Protein AF-A0A1G5BDR2-F1 (afdb_monomer_lite)

Foldseek 3Di:
DQLQVVVCVLCVVLVFHWDFDDPPDAIWIKGADPVALQGIKIWDADPVDNFKIKIKHFVNNPLLQVVQLVDPQWDPVCVVPPTITIGIDNGSVVVSVSSVVSSVD

Organism: NCBI:txid185008

Sequence (105 aa):
MDKLKKICEFLNECGITAEYRTDRVAPYVNVGNVKRIRERIQFWLSDKSDNEVYMFVGKDMGKWYAQSSKSVYFDSKYRYSDKENHIVFPNMDLALNFIKEVSEL

Structure (mmCIF, N/CA/C/O backbone):
data_AF-A0A1G5BDR2-F1
#
_entry.id   AF-A0A1G5BDR2-F1
#
loop_
_atom_site.group_PDB
_atom_site.id
_atom_site.type_symbol
_atom_site.label_atom_id
_atom_site.label_alt_id
_atom_site.label_comp_id
_atom_site.label_asym_id
_atom_site.label_entity_id
_atom_site.label_seq_id
_atom_site.pdbx_PDB_ins_code
_atom_site.Cartn_x
_atom_site.Cartn_y
_atom_site.Cartn_z
_atom_site.occupancy
_atom_site.B_iso_or_equiv
_atom_site.auth_seq_id
_atom_site.auth_comp_id
_atom_site.auth_asym_id
_atom_site.auth_atom_id
_atom_site.pdbx_PDB_model_num
ATOM 1 N N . MET A 1 1 ? 12.466 14.877 -7.478 1.00 59.03 1 MET A N 1
ATOM 2 C CA . MET A 1 1 ? 12.076 14.386 -6.140 1.00 59.03 1 MET A CA 1
ATOM 3 C C . MET A 1 1 ? 11.839 12.889 -6.258 1.00 59.03 1 MET A C 1
ATOM 5 O O . MET A 1 1 ? 11.256 12.477 -7.253 1.00 59.03 1 MET A O 1
ATOM 9 N N . ASP A 1 2 ? 12.359 12.088 -5.330 1.00 85.31 2 ASP A N 1
ATOM 10 C CA . ASP A 1 2 ? 12.169 10.630 -5.330 1.00 85.31 2 ASP A CA 1
ATOM 11 C C . ASP A 1 2 ? 10.678 10.314 -5.106 1.00 85.31 2 ASP A C 1
ATOM 13 O O . ASP A 1 2 ? 10.081 10.802 -4.145 1.00 85.31 2 ASP A O 1
ATOM 17 N N . LYS A 1 3 ? 10.064 9.545 -6.016 1.00 90.31 3 LYS A N 1
ATOM 18 C CA . LYS A 1 3 ? 8.623 9.239 -5.997 1.00 90.31 3 LYS A CA 1
ATOM 19 C C . LYS A 1 3 ? 8.209 8.534 -4.704 1.00 90.31 3 LYS A C 1
ATOM 21 O O . LYS A 1 3 ? 7.139 8.814 -4.171 1.00 90.31 3 LYS A O 1
ATOM 26 N N . LEU A 1 4 ? 9.072 7.679 -4.157 1.00 94.12 4 LEU A N 1
ATOM 27 C CA . LEU A 1 4 ? 8.805 6.998 -2.890 1.00 94.12 4 LEU A CA 1
ATOM 28 C C . LEU A 1 4 ? 8.861 7.963 -1.705 1.00 94.12 4 LEU A C 1
ATOM 30 O O . LEU A 1 4 ? 8.041 7.858 -0.798 1.00 94.12 4 LEU A O 1
ATOM 34 N N . LYS A 1 5 ? 9.761 8.953 -1.730 1.00 94.44 5 LYS A N 1
ATOM 35 C CA . LYS A 1 5 ? 9.766 10.011 -0.708 1.00 94.44 5 LYS A CA 1
ATOM 36 C C . LYS A 1 5 ? 8.477 10.825 -0.746 1.00 94.44 5 LYS A C 1
ATOM 38 O O . LYS A 1 5 ? 7.909 11.056 0.310 1.00 94.44 5 LYS A O 1
ATOM 43 N N . LYS A 1 6 ? 7.956 11.135 -1.941 1.00 94.94 6 LYS A N 1
ATOM 44 C CA . LYS A 1 6 ? 6.653 11.805 -2.091 1.00 94.94 6 LYS A CA 1
ATOM 45 C C . LYS A 1 6 ? 5.506 10.981 -1.489 1.00 94.94 6 LYS A C 1
ATOM 47 O O . LYS A 1 6 ? 4.659 11.536 -0.803 1.00 94.94 6 LYS A O 1
ATOM 52 N N . ILE A 1 7 ? 5.485 9.661 -1.706 1.00 96.06 7 ILE A N 1
ATOM 53 C CA . ILE A 1 7 ? 4.496 8.768 -1.071 1.00 96.06 7 ILE A CA 1
ATOM 54 C C . ILE A 1 7 ? 4.641 8.793 0.458 1.00 96.06 7 ILE A C 1
ATOM 56 O O . ILE A 1 7 ? 3.644 8.889 1.167 1.00 96.06 7 ILE A O 1
ATOM 60 N N . CYS A 1 8 ? 5.873 8.731 0.968 1.00 96.56 8 CYS A N 1
ATOM 61 C CA . CYS A 1 8 ? 6.149 8.774 2.403 1.00 96.56 8 CYS A CA 1
ATOM 62 C C . CYS A 1 8 ? 5.697 10.097 3.042 1.00 96.56 8 CYS A C 1
ATOM 64 O O . CYS A 1 8 ? 5.057 10.081 4.089 1.00 96.56 8 CYS A O 1
ATOM 66 N N . GLU A 1 9 ? 6.015 11.231 2.415 1.00 95.94 9 GLU A N 1
ATOM 67 C CA . GLU A 1 9 ? 5.593 12.569 2.847 1.00 95.94 9 GLU A CA 1
ATOM 68 C C . GLU A 1 9 ? 4.066 12.672 2.865 1.00 95.94 9 GLU A C 1
ATOM 70 O O . GLU A 1 9 ? 3.495 13.050 3.882 1.00 95.94 9 GLU A O 1
ATOM 75 N N . PHE A 1 10 ? 3.401 12.224 1.799 1.00 96.56 10 PHE A N 1
ATOM 76 C CA . PHE A 1 10 ? 1.945 12.279 1.695 1.00 96.56 10 PHE A CA 1
ATOM 77 C C . PHE A 1 10 ? 1.225 11.395 2.727 1.00 96.56 10 PHE A C 1
ATOM 79 O O . PHE A 1 10 ? 0.213 11.796 3.298 1.00 96.56 10 PHE A O 1
ATOM 86 N N . LEU A 1 11 ? 1.752 10.199 3.017 1.00 97.06 11 LEU A N 1
ATOM 87 C CA . LEU A 1 11 ? 1.239 9.359 4.106 1.00 97.06 11 LEU A CA 1
ATOM 88 C C . LEU A 1 11 ? 1.354 10.074 5.457 1.00 97.06 11 LEU A C 1
ATOM 90 O O . LEU A 1 11 ? 0.390 10.094 6.221 1.00 97.06 11 LEU A O 1
ATOM 94 N N . ASN A 1 12 ? 2.497 10.711 5.722 1.00 95.50 12 ASN A N 1
ATOM 95 C CA . ASN A 1 12 ? 2.707 11.471 6.951 1.00 95.50 12 ASN A CA 1
ATOM 96 C C . ASN A 1 12 ? 1.770 12.693 7.037 1.00 95.50 12 ASN A C 1
ATOM 98 O O . ASN A 1 12 ? 1.236 12.962 8.111 1.00 95.50 12 ASN A O 1
ATOM 102 N N . GLU A 1 13 ? 1.505 13.388 5.924 1.00 95.44 13 GLU A N 1
ATOM 103 C CA . GLU A 1 13 ? 0.500 14.465 5.836 1.00 95.44 13 GLU A CA 1
ATOM 104 C C . GLU A 1 13 ? -0.919 13.963 6.148 1.00 95.44 13 GLU A C 1
ATOM 106 O O . GLU A 1 13 ? -1.700 14.669 6.784 1.00 95.44 13 GLU A O 1
ATOM 111 N N . CYS A 1 14 ? -1.233 12.718 5.780 1.00 95.12 14 CYS A N 1
ATOM 112 C CA . CYS A 1 14 ? -2.484 12.041 6.140 1.00 95.12 14 CYS A CA 1
ATOM 113 C C . CYS A 1 14 ? -2.500 11.504 7.589 1.00 95.12 14 CYS A C 1
ATOM 115 O O . CYS A 1 14 ? -3.440 10.811 7.977 1.00 95.12 14 CYS A O 1
ATOM 117 N N . GLY A 1 15 ? -1.466 11.776 8.396 1.00 94.75 15 GLY A N 1
ATOM 118 C CA . GLY A 1 15 ? -1.353 11.299 9.778 1.00 94.75 15 GLY A CA 1
ATOM 119 C C . GLY A 1 15 ? -0.934 9.831 9.915 1.00 94.75 15 GLY A C 1
ATOM 120 O O . GLY A 1 15 ? -1.100 9.240 10.983 1.00 94.75 15 GLY A O 1
ATOM 121 N N . ILE A 1 16 ? -0.397 9.222 8.856 1.00 96.12 16 ILE A N 1
ATOM 122 C CA . ILE A 1 16 ? 0.025 7.819 8.830 1.00 96.12 16 ILE A CA 1
ATOM 123 C C . ILE A 1 16 ? 1.541 7.758 8.919 1.00 96.12 16 ILE A C 1
ATOM 125 O O . ILE A 1 16 ? 2.241 8.154 7.992 1.00 96.12 16 ILE A O 1
ATOM 129 N N . THR A 1 17 ? 2.053 7.205 10.017 1.00 96.44 17 THR A N 1
ATOM 130 C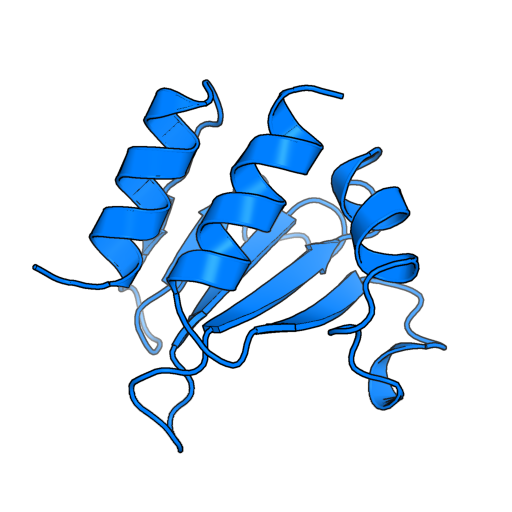 CA . THR A 1 17 ? 3.494 7.015 10.196 1.00 96.44 17 THR A CA 1
ATOM 131 C C . THR A 1 17 ? 4.044 6.042 9.155 1.00 96.44 17 THR A C 1
ATOM 133 O O . THR A 1 17 ? 3.751 4.842 9.191 1.00 96.44 17 THR A O 1
ATOM 136 N N . ALA A 1 18 ? 4.861 6.569 8.245 1.00 96.75 18 ALA A N 1
ATOM 137 C CA . ALA A 1 18 ? 5.518 5.818 7.188 1.00 96.75 18 ALA A CA 1
ATOM 138 C C . ALA A 1 18 ? 7.046 5.943 7.276 1.00 96.75 18 ALA A C 1
ATOM 140 O O . ALA A 1 18 ? 7.590 6.988 7.634 1.00 96.75 18 ALA A O 1
ATOM 141 N N . GLU A 1 19 ? 7.742 4.872 6.908 1.00 95.69 19 GLU A N 1
ATOM 142 C CA . GLU A 1 19 ? 9.200 4.802 6.874 1.00 95.69 19 GLU A CA 1
ATOM 143 C C . GLU A 1 19 ? 9.681 4.572 5.441 1.00 95.69 19 GLU A C 1
ATOM 145 O O . GLU A 1 19 ? 9.299 3.590 4.802 1.00 95.69 19 GLU A O 1
ATOM 150 N N . TYR A 1 20 ? 10.570 5.435 4.948 1.00 95.31 20 TYR A N 1
ATOM 151 C CA . TYR A 1 20 ? 11.321 5.176 3.720 1.00 95.31 20 TYR A CA 1
ATOM 152 C C . TYR A 1 20 ? 12.517 4.270 4.036 1.00 95.31 20 TYR A C 1
ATOM 154 O O . TYR A 1 20 ? 13.411 4.650 4.796 1.00 95.31 20 TYR A O 1
ATOM 162 N N . ARG A 1 21 ? 12.528 3.063 3.467 1.00 93.94 21 ARG A N 1
ATOM 163 C CA . ARG A 1 21 ? 13.522 2.020 3.740 1.00 93.94 21 ARG A CA 1
ATOM 164 C C . ARG A 1 21 ? 14.379 1.772 2.502 1.00 93.94 21 ARG A C 1
ATOM 166 O O . ARG A 1 21 ? 13.875 1.670 1.387 1.00 93.94 21 ARG A O 1
ATOM 173 N N . THR A 1 22 ? 15.686 1.673 2.717 1.00 91.56 22 THR A N 1
ATOM 174 C CA . THR A 1 22 ? 16.710 1.438 1.681 1.00 91.56 22 THR A CA 1
ATOM 175 C C . THR A 1 22 ? 17.665 0.304 2.064 1.00 91.56 22 THR A C 1
ATOM 177 O O . THR A 1 22 ? 18.685 0.080 1.415 1.00 91.56 22 THR A O 1
ATOM 180 N N . ASP A 1 23 ? 17.372 -0.411 3.153 1.00 81.19 23 ASP A N 1
ATOM 181 C CA . ASP A 1 23 ? 18.233 -1.443 3.705 1.00 81.19 23 ASP A CA 1
ATOM 182 C C . ASP A 1 23 ? 18.111 -2.761 2.920 1.00 81.19 23 ASP A C 1
ATOM 184 O O . ASP A 1 23 ? 17.071 -3.413 2.921 1.00 81.19 23 ASP A O 1
ATOM 188 N N . ARG A 1 24 ? 19.225 -3.192 2.305 1.00 71.06 24 ARG A N 1
ATOM 189 C CA . ARG A 1 24 ? 19.473 -4.530 1.713 1.00 71.06 24 ARG A CA 1
ATOM 190 C C . ARG A 1 24 ? 18.673 -4.916 0.457 1.00 71.06 24 ARG A C 1
ATOM 192 O O . ARG A 1 24 ? 19.038 -5.904 -0.174 1.00 71.06 24 ARG A O 1
ATOM 199 N N . VAL A 1 25 ? 17.635 -4.170 0.087 1.00 85.81 25 VAL A N 1
ATOM 200 C CA . VAL A 1 25 ? 16.786 -4.403 -1.099 1.00 85.81 25 VAL A CA 1
ATOM 201 C C . VAL A 1 25 ? 16.490 -3.088 -1.828 1.00 85.81 25 VAL A C 1
ATOM 203 O O . VAL A 1 25 ? 16.916 -2.024 -1.376 1.00 85.81 25 VAL A O 1
ATOM 206 N N . ALA A 1 26 ? 15.778 -3.159 -2.960 1.00 89.12 26 ALA A N 1
ATOM 207 C CA . ALA A 1 26 ? 15.287 -1.972 -3.659 1.00 89.12 26 ALA A CA 1
ATOM 208 C C . ALA A 1 26 ? 14.521 -1.044 -2.690 1.00 89.12 26 ALA A C 1
ATOM 210 O O . ALA A 1 26 ? 13.853 -1.555 -1.790 1.00 89.12 26 ALA A O 1
ATOM 211 N N . PRO A 1 27 ? 14.616 0.291 -2.823 1.00 94.00 27 PRO A N 1
ATOM 212 C CA . PRO A 1 27 ? 13.925 1.210 -1.925 1.00 94.00 27 PRO A CA 1
ATOM 213 C C . PRO A 1 27 ? 12.405 1.017 -1.911 1.00 94.00 27 PRO A C 1
ATOM 215 O O . PRO A 1 27 ? 11.794 0.744 -2.944 1.00 94.00 27 PRO A O 1
ATOM 218 N N . TYR A 1 28 ? 11.793 1.217 -0.746 1.00 95.56 28 TYR A N 1
ATOM 219 C CA . TYR A 1 28 ? 10.345 1.122 -0.557 1.00 95.56 28 TYR A CA 1
ATOM 220 C C . TYR A 1 28 ? 9.870 1.994 0.602 1.00 95.56 28 TYR A C 1
ATOM 222 O O . TYR A 1 28 ? 10.652 2.402 1.461 1.00 95.56 28 TYR A O 1
ATOM 230 N N . VAL A 1 29 ? 8.568 2.264 0.644 1.00 97.31 29 VAL A N 1
ATOM 231 C CA . VAL A 1 29 ? 7.911 2.873 1.808 1.00 97.31 29 VAL A CA 1
ATOM 2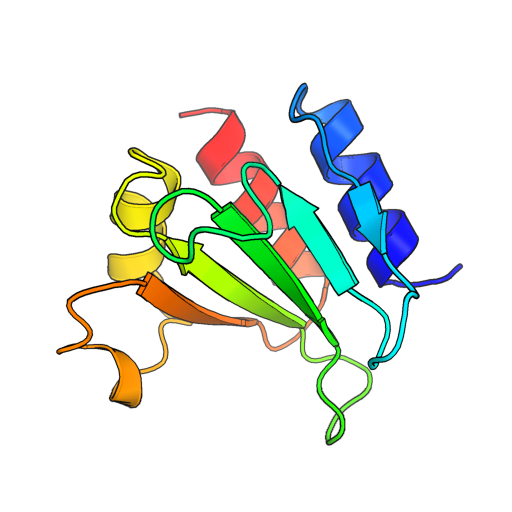32 C C . VAL A 1 29 ? 7.184 1.787 2.583 1.00 97.31 29 VAL A C 1
ATOM 234 O O . VAL A 1 29 ? 6.494 0.966 1.985 1.00 97.31 29 VAL A O 1
ATOM 237 N N . ASN A 1 30 ? 7.318 1.778 3.904 1.00 97.69 30 ASN A N 1
ATOM 238 C CA . ASN A 1 30 ? 6.658 0.831 4.795 1.00 97.69 30 ASN A CA 1
ATOM 239 C C . ASN A 1 30 ? 5.771 1.560 5.807 1.00 97.69 30 ASN A C 1
ATOM 241 O O . ASN A 1 30 ? 6.184 2.551 6.400 1.00 97.69 30 ASN A O 1
ATOM 245 N N . VAL A 1 31 ? 4.591 1.008 6.066 1.00 98.00 31 VAL A N 1
ATOM 246 C CA . VAL A 1 31 ? 3.698 1.389 7.165 1.00 98.00 31 VAL A CA 1
ATOM 247 C C . VAL A 1 31 ? 3.449 0.145 8.010 1.00 98.00 31 VAL A C 1
ATOM 249 O O . VAL A 1 31 ? 3.207 -0.929 7.461 1.00 98.00 31 VAL A O 1
ATOM 252 N N . GLY A 1 32 ? 3.488 0.269 9.336 1.00 97.19 32 GLY A N 1
ATOM 253 C CA . GLY A 1 32 ? 3.262 -0.855 10.248 1.00 97.19 32 GLY A CA 1
ATOM 254 C C . GLY A 1 32 ? 4.464 -1.798 10.381 1.00 97.19 32 GLY A C 1
ATOM 255 O O . GLY A 1 32 ? 5.622 -1.406 10.230 1.00 97.19 32 GLY A O 1
ATOM 256 N N . ASN A 1 33 ? 4.209 -3.064 10.706 1.00 97.12 33 ASN A N 1
ATOM 257 C CA . ASN A 1 33 ? 5.246 -4.006 11.120 1.00 97.12 33 ASN A CA 1
ATOM 258 C C . ASN A 1 33 ? 5.965 -4.651 9.926 1.00 97.12 33 ASN A C 1
ATOM 260 O O . ASN A 1 33 ? 5.512 -5.652 9.369 1.00 97.12 33 ASN A O 1
ATOM 264 N N . VAL A 1 34 ? 7.156 -4.148 9.590 1.00 94.75 34 VAL A N 1
ATOM 265 C CA . VAL A 1 34 ? 7.952 -4.632 8.445 1.00 94.75 34 VAL A CA 1
ATOM 266 C C . VAL A 1 34 ? 8.203 -6.148 8.457 1.00 94.75 34 VAL A C 1
ATOM 268 O O . VAL A 1 34 ? 8.327 -6.757 7.397 1.00 94.75 34 VAL A O 1
ATOM 271 N N . LYS A 1 35 ? 8.233 -6.798 9.629 1.00 94.56 35 LYS A N 1
ATOM 272 C CA . LYS A 1 35 ? 8.491 -8.244 9.754 1.00 94.56 35 LYS A CA 1
ATOM 273 C C . LYS A 1 35 ? 7.237 -9.107 9.601 1.00 94.56 35 LYS A C 1
ATOM 275 O O . LYS A 1 35 ? 7.364 -10.320 9.444 1.00 94.56 35 LYS A O 1
ATOM 280 N N . ARG A 1 36 ? 6.037 -8.522 9.649 1.00 96.69 36 ARG A N 1
ATOM 281 C CA . ARG A 1 36 ? 4.765 -9.254 9.623 1.00 96.69 36 ARG A CA 1
ATOM 282 C C . ARG A 1 36 ? 3.911 -8.803 8.447 1.00 96.69 36 ARG A C 1
ATOM 284 O O . ARG A 1 36 ? 3.277 -7.760 8.494 1.00 96.69 36 ARG A O 1
ATOM 291 N N . ILE A 1 37 ? 3.862 -9.641 7.410 1.00 96.62 37 ILE A N 1
ATOM 292 C CA . ILE A 1 37 ? 3.164 -9.375 6.137 1.00 96.62 37 ILE A CA 1
ATOM 293 C C . ILE A 1 37 ? 1.722 -8.892 6.348 1.00 96.62 37 ILE A C 1
ATOM 295 O O . ILE A 1 37 ? 1.284 -7.951 5.700 1.00 96.62 37 ILE A O 1
ATOM 299 N N . ARG A 1 38 ? 0.992 -9.499 7.288 1.00 97.62 38 ARG A N 1
ATOM 300 C CA . ARG A 1 38 ? -0.413 -9.159 7.542 1.00 97.62 38 ARG A CA 1
ATOM 301 C C . ARG A 1 38 ? -0.612 -7.815 8.251 1.00 97.62 38 ARG A C 1
ATOM 303 O O . ARG A 1 38 ? -1.697 -7.261 8.159 1.00 97.62 38 ARG A O 1
ATOM 310 N N . GLU A 1 39 ? 0.418 -7.290 8.908 1.00 98.00 39 GLU A N 1
ATOM 311 C CA . GLU A 1 39 ? 0.378 -6.089 9.757 1.00 98.00 39 GLU A CA 1
ATOM 312 C C . GLU A 1 39 ? 1.139 -4.907 9.124 1.00 98.00 39 GLU A C 1
ATOM 314 O O . GLU A 1 39 ? 1.660 -4.044 9.838 1.00 98.00 39 GLU A O 1
ATOM 319 N N . ARG A 1 40 ? 1.278 -4.877 7.792 1.00 97.81 40 ARG A N 1
ATOM 320 C CA . ARG A 1 40 ? 1.998 -3.802 7.099 1.00 97.81 40 ARG A CA 1
ATOM 321 C C . ARG A 1 40 ? 1.358 -3.381 5.786 1.00 97.81 40 ARG A C 1
ATOM 323 O O . ARG A 1 40 ? 0.610 -4.140 5.174 1.00 97.81 40 ARG A O 1
ATOM 330 N N . ILE A 1 41 ? 1.731 -2.190 5.332 1.00 98.19 41 ILE A N 1
ATOM 331 C CA . ILE A 1 41 ? 1.560 -1.739 3.950 1.00 98.19 41 ILE A CA 1
ATOM 332 C C . ILE A 1 41 ? 2.942 -1.435 3.389 1.00 98.19 41 ILE A C 1
ATOM 334 O O . ILE A 1 41 ? 3.763 -0.834 4.082 1.00 98.19 41 ILE A O 1
ATOM 338 N N . GLN A 1 42 ? 3.210 -1.842 2.153 1.00 97.62 42 GLN A N 1
ATOM 339 C CA . GLN A 1 42 ? 4.457 -1.511 1.473 1.00 97.62 42 GLN A CA 1
ATOM 340 C C . GLN A 1 42 ? 4.197 -0.924 0.095 1.00 97.62 42 GLN A C 1
ATOM 342 O O . GLN A 1 42 ? 3.398 -1.477 -0.656 1.00 97.62 42 GLN A O 1
ATOM 347 N N . PHE A 1 43 ? 4.904 0.154 -0.238 1.00 97.19 43 PHE A N 1
ATOM 348 C CA . PHE A 1 43 ? 4.886 0.777 -1.557 1.00 97.19 43 PHE A CA 1
ATOM 349 C C . PHE A 1 43 ? 6.244 0.628 -2.230 1.00 97.19 43 PHE A C 1
ATOM 351 O O . PHE A 1 43 ? 7.265 1.003 -1.652 1.00 97.19 43 PHE A O 1
ATOM 358 N N . TRP A 1 44 ? 6.235 0.128 -3.458 1.00 96.06 44 TRP A N 1
ATOM 359 C CA . TRP A 1 44 ? 7.415 -0.099 -4.286 1.00 96.06 44 TRP A CA 1
ATOM 360 C C . TRP A 1 44 ? 7.224 0.577 -5.642 1.00 96.06 44 TRP A C 1
ATOM 362 O O . TRP A 1 44 ? 6.093 0.744 -6.101 1.00 96.06 44 TRP A O 1
ATOM 372 N N . LEU A 1 45 ? 8.322 0.942 -6.298 1.00 93.69 45 LEU A N 1
ATOM 373 C CA . LEU A 1 45 ? 8.292 1.300 -7.716 1.00 93.69 45 LEU A CA 1
ATOM 374 C C . LEU A 1 45 ? 8.489 0.037 -8.554 1.00 93.69 45 LEU A C 1
ATOM 376 O O . LEU A 1 45 ? 9.208 -0.873 -8.149 1.00 93.69 45 LEU A O 1
ATOM 380 N N . SER A 1 46 ? 7.832 -0.023 -9.707 1.00 88.44 46 SER A N 1
ATOM 381 C CA . SER A 1 46 ? 8.013 -1.121 -10.655 1.00 88.44 46 SER A CA 1
ATOM 382 C C . SER A 1 46 ? 9.391 -1.057 -11.308 1.00 88.44 46 SER A C 1
ATOM 384 O O . SER A 1 46 ? 9.757 -0.045 -11.897 1.00 88.44 46 SER A O 1
ATOM 386 N N . ASP A 1 47 ? 10.107 -2.181 -11.321 1.00 83.81 47 ASP A N 1
ATOM 387 C CA . ASP A 1 47 ? 11.373 -2.312 -12.059 1.00 83.81 47 ASP A CA 1
ATOM 388 C C . ASP A 1 47 ? 11.187 -2.243 -13.590 1.00 83.81 47 ASP A C 1
ATOM 390 O O . ASP A 1 47 ? 12.156 -2.156 -14.342 1.00 83.81 47 ASP A O 1
ATOM 394 N N . LYS A 1 48 ? 9.940 -2.345 -14.075 1.00 80.06 48 LYS A N 1
ATOM 395 C CA . LYS A 1 48 ? 9.599 -2.369 -15.509 1.00 80.06 48 LYS A CA 1
ATOM 396 C C . LYS A 1 48 ? 9.143 -1.017 -16.042 1.00 80.06 48 LYS A C 1
ATOM 398 O O . LYS A 1 48 ? 9.178 -0.797 -17.250 1.00 80.06 48 LYS A O 1
ATOM 403 N N . SER A 1 49 ? 8.648 -0.156 -15.161 1.00 80.56 49 SER A N 1
ATOM 404 C CA . SER A 1 49 ? 8.069 1.133 -15.508 1.00 80.56 49 SER A CA 1
ATOM 405 C C . SER A 1 49 ? 8.283 2.090 -14.354 1.00 80.56 49 SER A C 1
ATOM 407 O O . SER A 1 49 ? 7.706 1.914 -13.284 1.00 80.56 49 SER A O 1
ATOM 409 N N . ASP A 1 50 ? 9.016 3.170 -14.606 1.00 73.38 50 ASP A N 1
ATOM 410 C CA . ASP A 1 50 ? 9.270 4.200 -13.597 1.00 73.38 50 ASP A CA 1
ATOM 411 C C . ASP A 1 50 ? 7.982 4.832 -13.049 1.00 73.38 50 ASP A C 1
ATOM 413 O O . ASP A 1 50 ? 8.019 5.532 -12.036 1.00 73.38 50 ASP A O 1
ATOM 417 N N . ASN A 1 51 ? 6.846 4.662 -13.729 1.00 85.12 51 ASN A N 1
ATOM 418 C CA . ASN A 1 51 ? 5.571 5.260 -13.350 1.00 85.12 51 ASN A CA 1
ATOM 419 C C . ASN A 1 51 ? 4.691 4.355 -12.492 1.00 85.12 51 ASN A C 1
ATOM 421 O O . ASN A 1 51 ? 3.894 4.885 -11.720 1.00 85.12 51 ASN A O 1
ATOM 425 N N . GLU A 1 52 ? 4.832 3.037 -12.594 1.00 94.12 52 GLU A N 1
ATOM 426 C CA . GLU A 1 52 ? 3.969 2.117 -11.859 1.00 94.12 52 GLU A CA 1
ATOM 427 C C . GLU A 1 52 ? 4.369 2.039 -10.383 1.00 94.12 52 GLU A C 1
ATOM 429 O O . GLU A 1 52 ? 5.548 1.923 -10.037 1.00 94.12 52 GLU A O 1
ATOM 434 N N . VAL A 1 53 ? 3.359 2.067 -9.513 1.00 96.19 53 VAL A N 1
ATOM 435 C CA . VAL A 1 53 ? 3.521 1.927 -8.064 1.00 96.19 53 VAL A CA 1
ATOM 436 C C . VAL A 1 53 ? 2.825 0.651 -7.621 1.00 96.19 53 VAL A C 1
ATOM 438 O O . VAL A 1 53 ? 1.621 0.486 -7.823 1.00 96.19 53 VAL A O 1
ATOM 441 N N . TYR A 1 54 ? 3.573 -0.239 -6.984 1.00 96.50 54 TYR A N 1
ATOM 442 C CA . TYR A 1 54 ? 3.029 -1.440 -6.368 1.00 96.50 54 TYR A CA 1
ATOM 443 C C . TYR A 1 54 ? 2.728 -1.174 -4.904 1.00 96.50 54 TYR A C 1
ATOM 445 O O . TYR A 1 54 ? 3.573 -0.651 -4.181 1.00 96.50 54 TYR A O 1
ATOM 453 N N . MET A 1 55 ? 1.537 -1.560 -4.460 1.00 97.62 55 MET A N 1
ATOM 454 C CA . MET A 1 55 ? 1.135 -1.499 -3.063 1.00 97.62 55 MET A CA 1
ATOM 455 C C . MET A 1 55 ? 0.753 -2.894 -2.576 1.00 97.62 55 MET A C 1
ATOM 457 O O . MET A 1 55 ? -0.149 -3.529 -3.120 1.00 97.62 55 MET A O 1
ATOM 461 N N . PHE A 1 56 ? 1.409 -3.341 -1.512 1.00 97.56 56 PHE A N 1
ATOM 462 C CA . PHE A 1 56 ? 1.085 -4.571 -0.796 1.00 97.56 56 PHE A CA 1
ATOM 463 C C . PHE A 1 56 ? 0.425 -4.210 0.524 1.00 97.56 56 PHE A C 1
ATOM 465 O O . PHE A 1 56 ? 0.977 -3.413 1.278 1.00 97.56 56 PHE A O 1
ATOM 472 N N . VAL A 1 57 ? -0.752 -4.765 0.804 1.00 98.00 57 VAL A N 1
ATOM 473 C CA . VAL A 1 57 ? -1.542 -4.433 1.997 1.00 98.00 57 VAL A CA 1
ATOM 474 C C . VAL A 1 57 ? -1.869 -5.698 2.765 1.00 98.00 57 VAL A C 1
ATOM 476 O O . VAL A 1 57 ? -2.653 -6.523 2.299 1.00 98.00 57 VAL A O 1
ATOM 479 N N . GLY A 1 58 ? -1.316 -5.825 3.964 1.00 98.06 58 GLY A N 1
ATOM 480 C CA . GLY A 1 58 ? -1.583 -6.931 4.867 1.00 98.06 58 GLY A CA 1
ATOM 481 C C . GLY A 1 58 ? -3.043 -7.015 5.314 1.00 98.06 58 GLY A C 1
ATOM 482 O O . GLY A 1 58 ? -3.717 -6.004 5.504 1.00 98.06 58 GLY A O 1
ATOM 483 N N . LYS A 1 59 ? -3.529 -8.242 5.513 1.00 96.69 59 LYS A N 1
ATOM 484 C CA . LYS A 1 59 ? -4.919 -8.550 5.888 1.00 96.69 59 LYS A CA 1
ATOM 485 C C . LYS A 1 59 ? -5.399 -7.894 7.181 1.00 96.69 59 LYS A C 1
ATOM 487 O O . LYS A 1 59 ? -6.581 -7.580 7.304 1.00 96.69 59 LYS A O 1
ATOM 492 N N . ASP A 1 60 ? -4.492 -7.660 8.118 1.00 97.56 60 ASP A N 1
ATOM 493 C CA . ASP A 1 60 ? -4.811 -7.114 9.433 1.00 97.56 60 ASP A CA 1
ATOM 494 C C . ASP A 1 60 ? -4.721 -5.569 9.445 1.0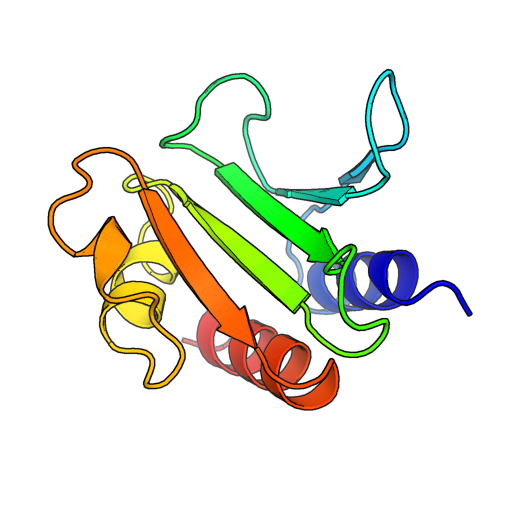0 97.56 60 ASP A C 1
ATOM 496 O O . ASP A 1 60 ? -4.978 -4.941 10.467 1.00 97.56 60 ASP A O 1
ATOM 500 N N . MET A 1 61 ? -4.464 -4.928 8.292 1.00 96.75 61 MET A N 1
ATOM 501 C CA . MET A 1 61 ? -4.459 -3.461 8.122 1.00 96.75 61 MET A CA 1
ATOM 502 C C . MET A 1 61 ? -5.865 -2.832 8.015 1.00 96.75 61 MET A C 1
ATOM 504 O O . MET A 1 61 ? -6.017 -1.671 7.624 1.00 96.75 61 MET A O 1
ATOM 508 N N . GLY A 1 62 ? -6.917 -3.586 8.349 1.00 94.88 62 GLY A N 1
ATOM 509 C CA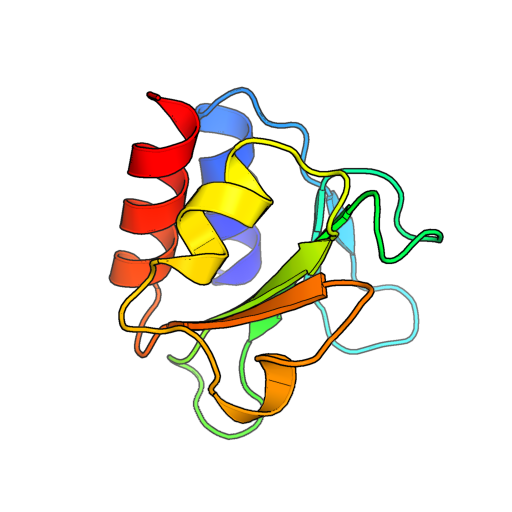 . GLY A 1 62 ? -8.284 -3.082 8.489 1.00 94.88 62 GLY A CA 1
ATOM 510 C C . GLY A 1 62 ? -8.831 -2.440 7.212 1.00 94.88 62 GLY A C 1
ATOM 511 O O . GLY A 1 62 ? -8.918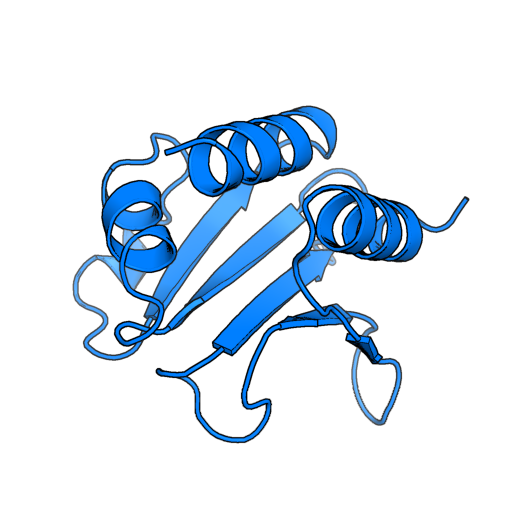 -3.088 6.165 1.00 94.88 62 GLY A O 1
ATOM 512 N N . LYS A 1 63 ? -9.210 -1.154 7.290 1.00 95.31 63 LYS A N 1
ATOM 513 C CA . LYS A 1 63 ? -9.829 -0.423 6.168 1.00 95.31 63 LYS A CA 1
ATOM 514 C C . LYS A 1 63 ? -8.975 -0.440 4.900 1.00 95.31 63 LYS A C 1
ATOM 516 O O . LYS A 1 63 ? -9.520 -0.592 3.812 1.00 95.31 63 LYS A O 1
ATOM 521 N N . TRP A 1 64 ? -7.650 -0.408 5.032 1.00 96.88 64 TRP A N 1
ATOM 522 C CA . TRP A 1 64 ? -6.727 -0.498 3.900 1.00 96.88 64 TRP A CA 1
ATOM 523 C C . TRP A 1 64 ? -6.882 -1.804 3.128 1.00 96.88 64 TRP A C 1
ATOM 525 O O . TRP A 1 64 ? -6.948 -1.803 1.897 1.00 96.88 64 TRP A O 1
ATOM 535 N N . TYR A 1 65 ? -6.997 -2.929 3.834 1.00 96.44 65 TYR A N 1
ATOM 536 C CA . TYR A 1 65 ? -7.215 -4.230 3.206 1.00 96.44 65 TYR A CA 1
ATOM 537 C C . TYR A 1 65 ? -8.608 -4.319 2.561 1.00 96.44 65 TYR A C 1
ATOM 539 O O . TYR A 1 65 ? -8.772 -4.797 1.436 1.00 96.44 65 TYR A O 1
ATOM 547 N N . ALA A 1 66 ? -9.627 -3.790 3.241 1.00 95.56 66 ALA A N 1
ATOM 548 C CA . ALA A 1 66 ? -10.996 -3.791 2.734 1.00 95.56 66 ALA A CA 1
ATOM 549 C C . ALA A 1 66 ? -11.165 -2.932 1.467 1.00 95.56 66 ALA A C 1
ATOM 551 O O . ALA A 1 66 ? -11.880 -3.338 0.556 1.00 95.56 66 ALA A O 1
ATOM 552 N N . GLN A 1 67 ? -10.504 -1.775 1.383 1.00 96.50 67 GLN A N 1
ATOM 553 C CA . GLN A 1 67 ? -10.565 -0.911 0.198 1.00 96.50 67 GLN A CA 1
ATOM 554 C C . GLN A 1 67 ? -9.680 -1.430 -0.932 1.00 96.50 67 GLN A C 1
ATOM 556 O O . GLN A 1 67 ? -10.083 -1.411 -2.093 1.00 96.50 67 GLN A O 1
ATOM 561 N N . SER A 1 68 ? -8.512 -1.990 -0.606 1.00 96.12 68 SER A N 1
ATOM 562 C CA . SER A 1 68 ? -7.640 -2.561 -1.633 1.00 96.12 68 SER A CA 1
ATOM 563 C C . SER A 1 68 ? -8.277 -3.756 -2.353 1.00 96.12 68 SER A C 1
ATOM 565 O O . SER A 1 68 ? -8.165 -3.867 -3.569 1.00 96.12 68 SER A O 1
ATOM 567 N N . SER A 1 69 ? -9.038 -4.602 -1.656 1.00 94.31 69 SER A N 1
ATOM 568 C CA . SER A 1 69 ? -9.739 -5.730 -2.299 1.00 94.31 69 SER A CA 1
ATOM 569 C C . SER A 1 69 ? -10.866 -5.309 -3.255 1.00 94.31 69 SER A C 1
ATOM 571 O O . SER A 1 69 ? -11.292 -6.110 -4.085 1.00 94.31 69 SER A O 1
ATOM 573 N N . LYS A 1 70 ? -11.341 -4.060 -3.160 1.00 94.38 70 LYS A N 1
ATOM 574 C CA . LYS A 1 70 ? -12.381 -3.478 -4.028 1.00 94.38 70 LYS A CA 1
ATOM 575 C C . LYS A 1 70 ? -11.817 -2.607 -5.149 1.00 94.38 70 LYS A C 1
ATOM 577 O O . LYS A 1 70 ? -12.569 -2.179 -6.020 1.00 94.38 70 LYS A O 1
ATOM 582 N N . SER A 1 71 ? -10.520 -2.312 -5.110 1.00 95.62 71 SER A N 1
ATOM 583 C CA . SER A 1 71 ? -9.876 -1.442 -6.086 1.00 95.62 71 SER A CA 1
ATOM 584 C C . SER A 1 71 ? -9.900 -2.062 -7.481 1.00 95.62 71 SER A C 1
ATOM 586 O O . SER A 1 71 ? -9.616 -3.247 -7.655 1.00 95.62 71 SER A O 1
ATOM 588 N N . VAL A 1 72 ? -10.153 -1.240 -8.500 1.00 95.81 72 VAL A N 1
ATOM 589 C CA . VAL A 1 72 ? -10.036 -1.643 -9.914 1.00 95.81 72 VAL A CA 1
ATOM 590 C C . VAL A 1 72 ? -8.596 -1.987 -10.311 1.00 95.81 72 VAL A C 1
ATOM 592 O O . VAL A 1 72 ? -8.377 -2.675 -11.302 1.00 95.81 72 VAL A O 1
ATOM 595 N N . TYR A 1 73 ? -7.622 -1.534 -9.518 1.00 96.25 73 TYR A N 1
ATOM 596 C CA . TYR A 1 73 ? -6.190 -1.774 -9.701 1.00 96.25 73 TYR A CA 1
ATOM 597 C C . TYR A 1 73 ? -5.692 -3.023 -8.954 1.00 96.25 73 TYR A C 1
ATOM 599 O O . TYR A 1 73 ? -4.487 -3.270 -8.881 1.00 96.25 73 TYR A O 1
ATOM 607 N N . PHE A 1 74 ? -6.602 -3.793 -8.351 1.00 96.31 74 PHE A N 1
ATOM 608 C CA . PHE A 1 74 ? -6.270 -5.021 -7.641 1.00 96.31 74 PHE A CA 1
ATOM 609 C C . PHE A 1 74 ? -5.670 -6.072 -8.587 1.00 96.31 74 PHE A C 1
ATOM 611 O O . PHE A 1 74 ? -6.261 -6.425 -9.611 1.00 96.31 74 PHE A O 1
ATOM 618 N N . ASP A 1 75 ? -4.520 -6.631 -8.213 1.00 94.88 75 ASP A N 1
ATOM 619 C CA . ASP A 1 75 ? -3.898 -7.721 -8.954 1.00 94.88 75 ASP A CA 1
ATOM 620 C C . ASP A 1 75 ? -4.655 -9.030 -8.704 1.00 94.88 75 ASP A C 1
ATOM 622 O O . ASP A 1 75 ? -4.560 -9.662 -7.649 1.00 94.88 75 ASP A O 1
ATOM 626 N N . 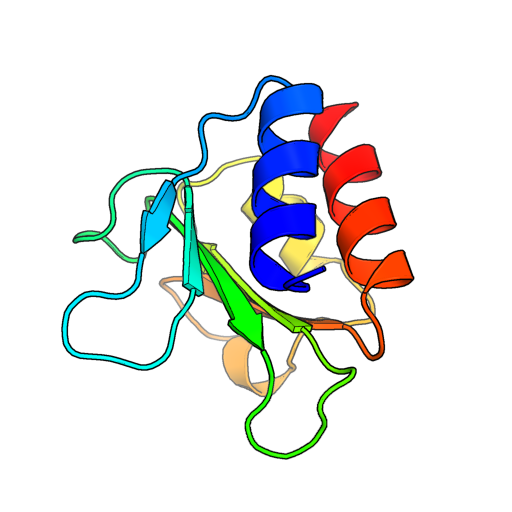SER A 1 76 ? -5.381 -9.474 -9.731 1.00 90.75 76 SER A N 1
ATOM 627 C CA . SER A 1 76 ? -6.170 -10.710 -9.712 1.00 90.75 76 SER A CA 1
ATOM 628 C C . SER A 1 76 ? -5.393 -11.962 -9.279 1.00 90.75 76 SER A C 1
ATOM 630 O O . SER A 1 76 ? -6.009 -12.885 -8.744 1.00 90.75 76 SER A O 1
ATOM 632 N N . LYS A 1 77 ? -4.061 -11.998 -9.431 1.00 90.38 77 LYS A N 1
ATOM 633 C CA . LYS A 1 77 ? -3.225 -13.120 -8.969 1.00 90.38 77 LYS A CA 1
ATOM 634 C C . LYS A 1 77 ? -3.222 -13.270 -7.448 1.00 90.38 77 LYS A C 1
ATOM 636 O O . LYS A 1 77 ? -3.053 -14.376 -6.945 1.00 90.38 77 LYS A O 1
ATOM 641 N N . TYR A 1 78 ? -3.464 -12.182 -6.721 1.00 89.81 78 TYR A N 1
ATOM 642 C CA . TYR A 1 78 ? -3.520 -12.155 -5.261 1.00 89.81 78 TYR A CA 1
ATOM 643 C C . TYR A 1 78 ? -4.941 -12.335 -4.715 1.00 89.81 78 TYR A C 1
ATOM 645 O O . TYR A 1 78 ? -5.134 -12.301 -3.503 1.00 89.81 78 TYR A O 1
ATOM 653 N N . ARG A 1 79 ? -5.945 -12.594 -5.569 1.00 82.25 79 ARG A N 1
ATOM 654 C CA . ARG A 1 79 ? -7.354 -12.771 -5.158 1.00 82.25 79 ARG A CA 1
ATOM 655 C C . ARG A 1 79 ? -7.553 -13.828 -4.067 1.00 82.25 79 ARG A C 1
ATOM 657 O O . ARG A 1 79 ? -8.452 -13.684 -3.247 1.00 82.25 79 ARG A O 1
ATOM 664 N N . TYR A 1 80 ? -6.732 -14.876 -4.067 1.00 85.50 80 TYR A N 1
ATOM 665 C CA . TYR A 1 80 ? -6.801 -15.979 -3.101 1.00 85.50 80 TYR A CA 1
ATOM 666 C C . TYR A 1 80 ? -5.709 -15.915 -2.025 1.00 85.50 80 TYR A C 1
ATOM 668 O O . TYR A 1 80 ? -5.542 -16.866 -1.265 1.00 85.50 80 TYR A O 1
ATOM 676 N N . SER A 1 81 ? -4.952 -14.816 -1.962 1.00 87.19 81 SER A N 1
ATOM 677 C CA . SER A 1 81 ? -3.948 -14.603 -0.923 1.00 87.19 81 SER A CA 1
ATOM 678 C C . SER A 1 81 ? -4.622 -14.515 0.445 1.00 87.19 81 SER A C 1
ATOM 680 O O . SER A 1 81 ? -5.531 -13.714 0.666 1.00 87.19 81 SER A O 1
ATOM 682 N N . ASP A 1 82 ? -4.155 -15.323 1.392 1.00 87.19 82 ASP A N 1
ATOM 683 C CA . ASP A 1 82 ? -4.625 -15.310 2.777 1.00 87.19 82 ASP A CA 1
ATOM 684 C C . ASP A 1 82 ? -3.901 -14.265 3.647 1.00 87.19 82 ASP A C 1
ATOM 686 O O . ASP A 1 82 ? -4.288 -14.051 4.802 1.00 87.19 82 ASP A O 1
ATOM 690 N N . LYS A 1 83 ? -2.872 -13.602 3.097 1.00 95.00 83 LYS A N 1
ATOM 691 C CA . LYS A 1 83 ? -1.947 -12.724 3.834 1.00 95.00 83 LYS A CA 1
ATOM 692 C C . LYS A 1 83 ? -2.079 -11.248 3.487 1.00 95.00 83 LYS A C 1
ATOM 694 O O . LYS A 1 83 ? -2.039 -10.421 4.395 1.00 95.00 83 LYS A O 1
ATOM 699 N N . GLU A 1 84 ? -2.189 -10.919 2.207 1.00 97.06 84 GLU A N 1
ATOM 700 C CA . GLU A 1 84 ? -2.137 -9.537 1.723 1.00 97.06 84 GLU A CA 1
ATOM 701 C C . GLU A 1 84 ? -2.787 -9.370 0.348 1.00 97.06 84 GLU A C 1
ATOM 703 O O . GLU A 1 84 ? -2.843 -10.315 -0.439 1.00 97.06 84 GLU A O 1
ATOM 708 N N . ASN A 1 85 ? -3.233 -8.151 0.064 1.00 97.25 85 ASN A N 1
ATOM 709 C CA . ASN A 1 85 ? -3.643 -7.710 -1.261 1.00 97.25 85 ASN A CA 1
ATOM 710 C C . ASN A 1 85 ? -2.452 -7.099 -1.993 1.00 97.25 85 ASN A C 1
ATOM 712 O O . ASN A 1 85 ? -1.606 -6.459 -1.369 1.00 97.25 85 ASN A O 1
ATOM 716 N N . HIS A 1 86 ? -2.443 -7.230 -3.314 1.00 97.56 86 HIS A N 1
ATOM 717 C CA . HIS A 1 86 ? -1.503 -6.540 -4.186 1.00 97.56 86 HIS A CA 1
ATOM 718 C C . HIS A 1 86 ? -2.280 -5.616 -5.123 1.00 97.56 86 HIS A C 1
ATOM 720 O O . HIS A 1 86 ? -3.272 -6.026 -5.727 1.00 97.56 86 HIS A O 1
ATOM 726 N N . ILE A 1 87 ? -1.850 -4.363 -5.216 1.00 97.00 87 ILE A N 1
ATOM 727 C CA . ILE A 1 87 ? -2.414 -3.348 -6.101 1.00 97.00 87 ILE A CA 1
ATOM 728 C C . ILE A 1 87 ? -1.316 -2.787 -6.985 1.00 97.00 87 ILE A C 1
ATOM 730 O O . ILE A 1 87 ? -0.241 -2.450 -6.495 1.00 97.00 87 ILE A O 1
ATOM 734 N N . VAL A 1 88 ? -1.626 -2.633 -8.269 1.00 96.75 88 VAL A N 1
ATOM 735 C CA . VAL A 1 88 ? -0.722 -2.053 -9.259 1.00 96.75 88 VAL A CA 1
ATOM 736 C C . VAL A 1 88 ? -1.325 -0.762 -9.794 1.00 96.75 88 VAL A C 1
ATOM 738 O O . VAL A 1 88 ? -2.214 -0.781 -10.644 1.00 96.75 88 VAL A O 1
ATOM 741 N N . PHE A 1 89 ? -0.846 0.373 -9.292 1.00 96.56 89 PHE A N 1
ATOM 742 C CA . PHE A 1 89 ? -1.257 1.678 -9.792 1.00 96.56 89 PHE A CA 1
ATOM 743 C C . PHE A 1 89 ? -0.456 2.030 -11.055 1.00 96.56 89 PHE A C 1
ATOM 745 O O . PHE A 1 89 ? 0.775 2.034 -10.998 1.00 96.56 89 PHE A O 1
ATOM 752 N N . PRO A 1 90 ? -1.111 2.394 -12.175 1.00 95.06 90 PRO A N 1
ATOM 753 C CA . PRO A 1 90 ? -0.427 2.776 -13.416 1.00 95.06 90 PRO A CA 1
ATOM 754 C C . PRO A 1 90 ? 0.451 4.030 -13.302 1.00 95.06 90 PRO A C 1
ATOM 756 O O . PRO A 1 90 ? 1.335 4.257 -14.127 1.00 95.06 90 PRO A O 1
ATOM 759 N N . ASN A 1 91 ? 0.159 4.889 -12.326 1.00 94.12 91 ASN A N 1
ATOM 760 C CA . ASN A 1 91 ? 0.905 6.107 -12.059 1.00 94.12 91 ASN A CA 1
ATOM 761 C C . ASN A 1 91 ? 0.793 6.514 -10.583 1.00 94.12 91 ASN A C 1
ATOM 763 O O . ASN A 1 91 ? -0.041 6.011 -9.826 1.00 94.12 91 ASN A O 1
ATOM 767 N N . MET A 1 92 ? 1.638 7.464 -10.196 1.00 93.25 92 MET A N 1
ATOM 768 C CA . MET A 1 92 ? 1.731 7.973 -8.831 1.00 93.25 92 MET A CA 1
ATOM 769 C C . MET A 1 92 ? 0.479 8.733 -8.376 1.00 93.25 92 MET A C 1
ATOM 771 O O . MET A 1 92 ? 0.106 8.612 -7.215 1.00 93.25 92 MET A O 1
ATOM 775 N N . ASP A 1 93 ? -0.190 9.481 -9.255 1.00 95.12 93 ASP A N 1
ATOM 776 C CA . ASP A 1 93 ? -1.363 10.277 -8.868 1.00 95.12 93 ASP A CA 1
ATOM 777 C C . ASP A 1 93 ? -2.522 9.377 -8.420 1.00 95.12 93 ASP A C 1
ATOM 779 O O . ASP A 1 93 ? -3.190 9.661 -7.429 1.00 95.12 93 ASP A O 1
ATOM 783 N N . LEU A 1 94 ? -2.702 8.231 -9.083 1.00 96.62 94 LEU A N 1
ATOM 784 C CA . LEU A 1 94 ? -3.682 7.220 -8.684 1.00 96.62 94 LEU A CA 1
ATOM 785 C C . LEU A 1 94 ? -3.349 6.583 -7.328 1.00 96.62 94 LEU A C 1
ATOM 787 O O . LEU A 1 94 ? -4.255 6.353 -6.528 1.00 96.62 94 LEU A O 1
ATOM 791 N N . ALA A 1 95 ? -2.067 6.335 -7.048 1.00 96.19 95 ALA A N 1
ATOM 792 C CA . ALA A 1 95 ? -1.637 5.830 -5.746 1.00 96.19 95 ALA A CA 1
ATOM 793 C C . ALA A 1 95 ? -1.907 6.852 -4.625 1.00 96.19 95 ALA A C 1
ATOM 795 O O . ALA A 1 95 ? -2.425 6.487 -3.571 1.00 96.19 95 ALA A O 1
ATOM 796 N N . LEU A 1 96 ? -1.607 8.136 -4.861 1.00 96.38 96 LEU A N 1
ATOM 797 C CA . LEU A 1 96 ? -1.853 9.214 -3.896 1.00 96.38 96 LEU A CA 1
ATOM 798 C C . LEU A 1 96 ? -3.353 9.445 -3.663 1.00 96.38 96 LEU A C 1
ATOM 800 O O . LEU A 1 96 ? -3.770 9.588 -2.515 1.00 96.38 96 LEU A O 1
ATOM 804 N N . ASN A 1 97 ? -4.174 9.409 -4.716 1.00 97.06 97 ASN A N 1
ATOM 805 C CA . ASN A 1 97 ? -5.630 9.502 -4.583 1.00 97.06 97 ASN A CA 1
ATOM 806 C C . ASN A 1 97 ? -6.187 8.357 -3.735 1.00 97.06 97 ASN A C 1
ATOM 808 O O . ASN A 1 97 ? -6.953 8.609 -2.810 1.00 97.06 97 ASN A O 1
ATOM 812 N N . PHE A 1 98 ? -5.740 7.122 -3.975 1.00 96.81 98 PHE A N 1
ATOM 813 C CA . PHE A 1 98 ? -6.143 5.986 -3.149 1.00 96.81 98 PHE A CA 1
ATOM 814 C C . PHE A 1 98 ? -5.722 6.165 -1.682 1.00 96.81 98 PHE A C 1
ATOM 816 O O . PHE A 1 98 ? -6.519 5.918 -0.781 1.00 96.81 98 PHE A O 1
ATOM 823 N N . ILE A 1 99 ? -4.490 6.626 -1.421 1.00 96.75 99 ILE A N 1
ATOM 824 C CA . ILE A 1 99 ? -4.025 6.906 -0.053 1.00 96.75 99 ILE A CA 1
ATOM 825 C C . ILE A 1 99 ? -4.945 7.918 0.628 1.00 96.75 99 ILE A C 1
ATOM 827 O O . ILE A 1 99 ? -5.370 7.684 1.759 1.00 96.75 99 ILE A O 1
ATOM 831 N N . LYS A 1 100 ? -5.278 9.011 -0.063 1.00 96.44 100 LYS A N 1
ATOM 832 C CA . LYS A 1 100 ? -6.162 10.056 0.453 1.00 96.44 100 LYS A CA 1
ATOM 833 C C . LYS A 1 100 ? -7.553 9.509 0.772 1.00 96.44 100 LYS A C 1
ATOM 835 O O . LYS A 1 100 ? -8.006 9.633 1.905 1.00 96.44 100 LYS A O 1
ATOM 840 N N . GLU A 1 101 ? -8.181 8.842 -0.197 1.00 95.38 101 GLU A N 1
ATOM 841 C CA . GLU A 1 101 ? -9.515 8.251 -0.052 1.00 95.38 101 GLU A CA 1
ATOM 842 C C . GLU A 1 101 ? -9.578 7.303 1.148 1.00 95.38 101 GLU A C 1
ATOM 844 O O . GLU A 1 101 ? -10.461 7.423 1.992 1.00 95.38 101 GLU A O 1
ATOM 849 N N . VAL A 1 102 ? -8.618 6.382 1.278 1.00 96.00 102 VAL A N 1
ATOM 850 C CA . VAL A 1 102 ? -8.613 5.431 2.397 1.00 96.00 102 VAL A CA 1
ATOM 851 C C . VAL A 1 102 ? -8.328 6.116 3.732 1.00 96.00 102 VAL A C 1
ATOM 853 O O . VAL A 1 102 ? -8.846 5.679 4.763 1.00 96.00 102 VAL A O 1
ATOM 856 N N . SER A 1 103 ? -7.524 7.179 3.746 1.00 92.69 103 SER A N 1
ATOM 857 C CA . SER A 1 103 ? -7.191 7.914 4.971 1.00 92.69 103 SER A CA 1
ATOM 858 C C . SER A 1 103 ? -8.390 8.681 5.532 1.00 92.69 103 SER A C 1
ATOM 860 O O . SER A 1 103 ? -8.557 8.696 6.749 1.00 92.69 103 SER A O 1
ATOM 862 N N . GLU A 1 104 ? -9.247 9.221 4.663 1.00 91.25 104 GLU A N 1
ATOM 863 C CA . GLU A 1 104 ? -10.422 10.036 5.018 1.00 91.25 104 GLU A CA 1
ATOM 864 C C . GLU A 1 104 ? -11.687 9.221 5.375 1.00 91.25 104 GLU A C 1
ATOM 866 O O . GLU A 1 104 ? -12.622 9.781 5.945 1.00 91.25 104 GLU A O 1
ATOM 871 N N . LEU A 1 105 ? -11.719 7.915 5.070 1.00 82.06 105 LEU A N 1
ATOM 872 C CA . LEU A 1 105 ? -12.798 6.978 5.453 1.00 82.06 105 LEU A CA 1
ATOM 873 C C . LEU A 1 105 ? -12.817 6.632 6.948 1.00 82.06 105 LEU A C 1
ATOM 875 O O . LEU A 1 105 ? -13.932 6.529 7.500 1.00 82.06 105 LEU A O 1
#

Secondary structure (DSSP, 8-state):
--HHHHHHHHHHHTT--EEEE-SSSS-EEEEE-TT-GGGEEEEEEETTEEEEEEEEEETTSTHHHHHHTT-TTB-GGGTT-SSEEEEEESSHHHHHHHHHHHHH-

Radius of gyration: 12.5 Å; chains: 1; bounding box: 32×30×27 Å

pLDDT: mean 93.44, std 6.22, range [59.03, 98.19]